Protein AF-A0AAW8K8L6-F1 (afdb_monomer)

Sequence (70 aa):
MAGSMVGEGTSYPDMVLGEKLTEEKYGAGCRKDSDLTSFINQVLYEADQDGTMQKIAEKYGVQESLVEQP

Secondary structure (DSSP, 8-state):
-GGGGSSTTSS-TT-----------------TT-THHHHHHHHHHHHHHTTHHHHHHHHTT-GGG-----

Foldseek 3Di:
DVQLQEDDPHPHNPDDDDDDPDQDDDDDDDPPPDPVVVVVLVVVQVCVVVCVVVVVCVVSRNNVNDDHGD

pLDDT: mean 89.54, std 6.65, range [68.06, 97.5]

Structure (mmCIF, N/CA/C/O backbone):
data_AF-A0AAW8K8L6-F1
#
_entry.id   AF-A0AAW8K8L6-F1
#
loop_
_atom_site.group_PDB
_atom_site.id
_atom_site.type_symbol
_atom_site.label_atom_id
_atom_site.label_alt_id
_atom_site.label_comp_id
_atom_site.label_asym_id
_atom_site.label_entity_id
_atom_site.label_seq_id
_atom_site.pdbx_PDB_ins_code
_atom_site.Cartn_x
_atom_site.Cartn_y
_atom_site.Cartn_z
_atom_site.occupancy
_atom_site.B_iso_or_equiv
_atom_site.auth_seq_id
_atom_site.auth_comp_id
_atom_site.auth_asym_id
_atom_site.auth_atom_id
_atom_site.pdbx_PDB_model_num
ATOM 1 N N . ME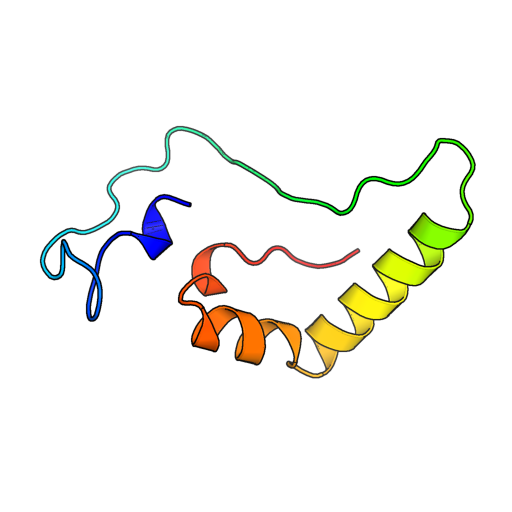T A 1 1 ? -5.455 9.212 3.754 1.00 68.06 1 MET A N 1
ATOM 2 C CA . MET A 1 1 ? -5.083 10.049 4.922 1.00 68.06 1 MET A CA 1
ATOM 3 C C . MET A 1 1 ? -6.285 10.524 5.726 1.00 68.06 1 MET A C 1
ATOM 5 O O . MET A 1 1 ? -6.320 10.277 6.917 1.00 68.06 1 MET A O 1
ATOM 9 N N . ALA A 1 2 ? -7.278 11.192 5.131 1.00 72.81 2 ALA A N 1
ATOM 10 C CA . ALA A 1 2 ? -8.375 11.768 5.920 1.00 72.81 2 ALA A CA 1
ATOM 11 C C . ALA A 1 2 ? -9.200 10.729 6.716 1.00 72.81 2 ALA A C 1
ATOM 13 O O . ALA A 1 2 ? -9.574 10.996 7.852 1.00 72.81 2 ALA A O 1
ATOM 14 N N . GLY A 1 3 ? -9.413 9.527 6.166 1.00 75.50 3 GLY A N 1
ATOM 15 C CA . GLY A 1 3 ? -10.162 8.462 6.848 1.00 75.50 3 GLY A CA 1
ATOM 16 C C . GLY A 1 3 ? -9.493 7.916 8.116 1.00 75.50 3 GLY A C 1
ATOM 17 O O . GLY A 1 3 ? -10.196 7.541 9.040 1.00 75.50 3 GLY A O 1
ATOM 18 N N . SER A 1 4 ? -8.159 7.933 8.209 1.00 77.88 4 SER A N 1
ATOM 19 C CA . SER A 1 4 ? -7.435 7.415 9.384 1.00 77.88 4 SER A CA 1
ATOM 20 C C . SER A 1 4 ? -7.380 8.403 10.556 1.00 77.88 4 SER A C 1
ATOM 22 O O . SER A 1 4 ? -6.821 8.092 11.601 1.00 77.88 4 SER A O 1
ATOM 24 N N . MET A 1 5 ? -7.895 9.623 10.371 1.00 83.25 5 MET A N 1
ATOM 25 C CA . MET A 1 5 ? -7.854 10.703 11.366 1.00 83.25 5 MET A CA 1
ATOM 26 C C . MET A 1 5 ? -9.190 10.896 12.095 1.00 83.25 5 MET A C 1
ATOM 28 O O . MET A 1 5 ? -9.285 11.773 12.951 1.00 83.25 5 MET A O 1
ATOM 32 N N . VAL A 1 6 ? -10.213 10.117 11.739 1.00 85.44 6 VAL A N 1
ATOM 33 C CA . VAL A 1 6 ? -11.585 10.215 12.249 1.00 85.44 6 VAL A CA 1
ATOM 34 C C . VAL A 1 6 ? -12.104 8.828 12.639 1.00 85.44 6 VAL A C 1
ATOM 36 O O . VAL A 1 6 ? -11.552 7.820 12.204 1.00 85.44 6 VAL A O 1
ATOM 39 N N . GLY A 1 7 ? -13.159 8.765 13.450 1.00 83.50 7 GLY A N 1
ATOM 40 C CA . GLY A 1 7 ? -13.735 7.503 13.923 1.00 83.50 7 GLY A CA 1
ATOM 41 C C . GLY A 1 7 ? -13.126 6.994 15.234 1.00 83.50 7 GLY A C 1
ATOM 42 O O . GLY A 1 7 ? -12.283 7.652 15.857 1.00 83.50 7 GLY A O 1
ATOM 43 N N . GLU A 1 8 ? -13.607 5.835 15.686 1.00 82.44 8 GLU A N 1
ATOM 44 C CA . GLU A 1 8 ? -13.281 5.265 16.997 1.00 82.44 8 GLU A CA 1
ATOM 45 C C . GLU A 1 8 ? -11.762 5.122 17.203 1.00 82.44 8 GLU A C 1
ATOM 47 O O . GLU A 1 8 ? -11.035 4.644 16.336 1.00 82.44 8 GLU A O 1
ATOM 52 N N . GLY A 1 9 ? -11.267 5.569 18.361 1.00 82.81 9 GLY A N 1
ATOM 53 C CA . GLY A 1 9 ? -9.836 5.533 18.688 1.00 82.81 9 GLY A CA 1
ATOM 54 C C . GLY A 1 9 ? -9.011 6.720 18.173 1.00 82.81 9 GLY A C 1
ATOM 55 O O . GLY A 1 9 ? -7.817 6.788 18.463 1.00 82.81 9 GLY A O 1
ATOM 56 N N . THR A 1 10 ? -9.620 7.681 17.472 1.00 86.56 10 THR A N 1
ATOM 57 C CA . THR A 1 10 ? -8.971 8.942 17.068 1.00 86.56 10 THR A CA 1
ATOM 58 C C . THR A 1 10 ? -9.349 10.107 17.991 1.00 86.56 10 THR A C 1
ATOM 60 O O . THR A 1 10 ? -10.225 9.991 18.849 1.00 86.56 10 THR A O 1
ATOM 63 N N . SER A 1 11 ? -8.725 11.274 17.796 1.00 89.81 11 SER A N 1
ATOM 64 C CA . SER A 1 11 ? -9.130 12.520 18.470 1.00 89.81 11 SER A CA 1
ATOM 65 C C . SER A 1 11 ? -10.516 13.030 18.040 1.00 89.81 11 SER A C 1
ATOM 67 O O . SER A 1 11 ? -11.037 13.951 18.667 1.00 89.81 11 SER A O 1
ATOM 69 N N . TYR A 1 12 ? -11.102 12.464 16.978 1.00 88.00 12 TYR A N 1
ATOM 70 C CA . TYR A 1 12 ? -12.367 12.888 16.375 1.00 88.00 12 TYR A CA 1
ATOM 71 C C . TYR A 1 12 ? -13.322 11.690 16.182 1.00 88.00 12 TYR A C 1
ATOM 73 O O . TYR A 1 12 ? -13.619 11.315 15.043 1.00 88.00 12 TYR A O 1
ATOM 81 N N . PRO A 1 13 ? -13.812 11.076 17.276 1.00 88.38 13 PRO A N 1
ATOM 82 C CA . PRO A 1 13 ? -14.549 9.810 17.224 1.00 88.38 13 PRO A CA 1
ATOM 83 C C . PRO A 1 13 ? -15.901 9.896 16.510 1.00 88.38 13 PRO A C 1
ATOM 85 O O . PRO A 1 13 ? -16.286 8.950 15.831 1.00 88.38 13 PRO A O 1
ATOM 88 N N . ASP A 1 14 ? -16.585 11.036 16.608 1.00 91.62 14 ASP A N 1
ATOM 89 C CA . ASP A 1 14 ? -17.917 11.243 16.017 1.00 91.62 14 ASP A CA 1
ATOM 90 C C . ASP A 1 14 ? -17.866 11.819 14.593 1.00 91.62 14 ASP A C 1
ATOM 92 O O . ASP A 1 14 ? -18.896 12.085 13.972 1.00 91.62 14 ASP A O 1
ATOM 96 N N . MET A 1 15 ? -16.664 12.080 14.080 1.00 89.38 15 MET A N 1
ATOM 97 C CA . MET A 1 15 ? -16.480 12.702 12.778 1.00 89.38 15 MET A CA 1
ATOM 98 C C . MET A 1 15 ? -16.459 11.618 11.696 1.00 89.38 15 MET A C 1
ATOM 100 O O . MET A 1 15 ? -15.846 10.566 11.863 1.00 89.38 15 MET A O 1
ATOM 104 N N . VAL A 1 16 ? -17.128 11.876 10.575 1.00 83.88 16 VAL A N 1
ATOM 105 C CA . VAL A 1 16 ? -17.165 10.971 9.420 1.00 83.88 16 VAL A CA 1
ATOM 106 C C . VAL A 1 16 ? -16.583 11.661 8.198 1.00 83.88 16 VAL A C 1
ATOM 108 O O . VAL A 1 16 ? -16.683 12.883 8.051 1.00 83.88 16 VAL A O 1
ATOM 111 N N . LEU A 1 17 ? -15.968 10.880 7.311 1.00 81.25 17 LEU A N 1
ATOM 112 C CA . LEU A 1 17 ? -15.488 11.402 6.040 1.00 81.25 17 LEU A CA 1
ATOM 113 C C . LEU A 1 17 ? -16.690 11.813 5.174 1.00 81.25 17 LEU A C 1
ATOM 115 O O . LEU A 1 17 ? -17.581 11.004 4.927 1.00 81.25 17 LEU A O 1
ATOM 119 N N . GLY A 1 18 ? -16.706 13.070 4.726 1.00 83.38 18 GLY A N 1
ATOM 120 C CA . GLY A 1 18 ? -17.657 13.553 3.724 1.00 83.38 18 GLY A CA 1
ATOM 121 C C . GLY A 1 18 ? -17.292 13.085 2.309 1.00 83.38 18 GLY A C 1
ATOM 122 O O . GLY A 1 18 ? -16.658 12.048 2.117 1.00 83.38 18 GLY A O 1
ATOM 123 N N . GLU A 1 19 ? -17.656 13.868 1.295 1.00 83.56 19 GLU A N 1
ATOM 124 C CA . GLU A 1 19 ? -17.297 13.555 -0.093 1.00 83.56 19 GLU A CA 1
ATOM 125 C C . GLU A 1 19 ? -15.776 13.608 -0.337 1.00 83.56 19 GLU A C 1
ATOM 127 O O . GLU A 1 19 ? -15.084 14.538 0.088 1.00 83.56 19 G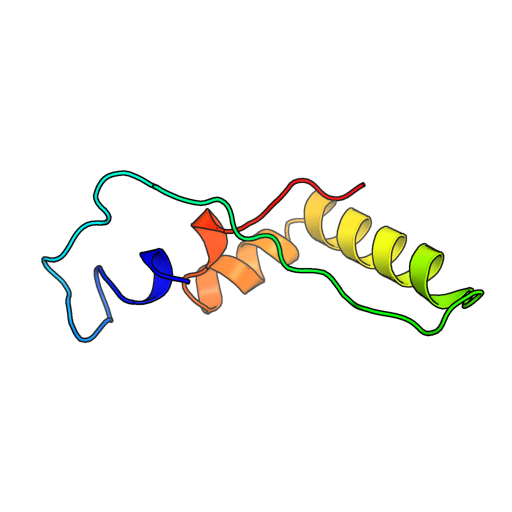LU A O 1
ATOM 132 N N . LYS A 1 20 ? -15.246 12.617 -1.073 1.00 78.31 20 LYS A N 1
ATOM 133 C CA . LYS A 1 20 ? -13.865 12.635 -1.580 1.00 78.31 20 LYS A CA 1
ATOM 134 C C . LYS A 1 20 ? -13.772 13.586 -2.773 1.00 78.31 20 LYS A C 1
ATOM 136 O O . LYS A 1 20 ? -14.303 13.297 -3.840 1.00 78.31 20 LYS A O 1
ATOM 141 N N . LEU A 1 21 ? -13.049 14.688 -2.600 1.00 85.31 21 LEU A N 1
ATOM 142 C CA . LEU A 1 21 ? -12.798 15.669 -3.664 1.00 85.31 21 LEU A CA 1
ATOM 143 C C . LEU A 1 21 ? -11.586 15.312 -4.539 1.00 85.31 21 LEU A C 1
ATOM 145 O O . LEU A 1 21 ? -11.501 15.745 -5.685 1.00 85.31 21 LEU A O 1
ATOM 149 N N . THR A 1 22 ? -10.644 14.534 -4.000 1.00 80.44 22 THR A N 1
ATOM 150 C CA . THR A 1 22 ? -9.406 14.128 -4.673 1.00 80.44 22 THR A CA 1
ATOM 151 C C . THR A 1 22 ? -9.065 12.675 -4.354 1.00 80.44 22 THR A C 1
ATOM 153 O O . THR A 1 22 ? -9.416 12.153 -3.293 1.00 80.44 22 THR A O 1
ATOM 156 N N . GLU A 1 23 ? -8.363 12.020 -5.279 1.00 80.19 23 GLU A N 1
ATOM 157 C CA . GLU A 1 23 ? -7.791 10.691 -5.071 1.00 80.19 23 GLU A CA 1
ATOM 158 C C . GLU A 1 23 ? -6.281 10.827 -4.854 1.00 80.19 23 GLU A C 1
ATOM 160 O O . GLU A 1 23 ? -5.573 11.420 -5.667 1.00 80.19 23 GLU A O 1
ATOM 165 N N . GLU A 1 24 ? -5.789 10.285 -3.744 1.00 82.50 24 GLU A N 1
ATOM 166 C CA . GLU A 1 24 ? -4.367 10.243 -3.415 1.00 82.50 24 GLU A CA 1
ATOM 167 C C . GLU A 1 24 ? -3.919 8.782 -3.400 1.00 82.50 24 GLU A C 1
ATOM 169 O O . GLU A 1 24 ? -4.464 7.975 -2.645 1.00 82.50 24 GLU A O 1
ATOM 174 N N . LYS A 1 25 ? -2.928 8.441 -4.231 1.00 87.81 25 LYS A N 1
ATOM 175 C CA . LYS A 1 25 ? -2.330 7.101 -4.288 1.00 87.81 25 LYS A CA 1
ATOM 176 C C . LYS A 1 25 ? -0.881 7.168 -3.838 1.00 87.81 25 LYS A C 1
ATOM 178 O O . LYS A 1 25 ? -0.140 8.061 -4.246 1.00 87.81 25 LYS A O 1
ATOM 183 N N . TYR A 1 26 ? -0.486 6.202 -3.021 1.00 90.12 26 TYR A N 1
ATOM 184 C CA . TYR A 1 26 ? 0.874 6.067 -2.517 1.00 90.12 26 TYR A CA 1
ATOM 185 C C . TYR A 1 26 ? 1.547 4.864 -3.169 1.00 90.12 26 TYR A C 1
ATOM 187 O O . TYR A 1 26 ? 0.906 3.850 -3.425 1.00 90.12 26 TYR A O 1
ATOM 195 N N . GLY A 1 27 ? 2.848 4.980 -3.423 1.00 92.06 27 GLY A N 1
ATOM 196 C CA . GLY A 1 27 ? 3.657 3.903 -3.981 1.00 92.06 27 GLY A CA 1
ATOM 197 C C . GLY A 1 27 ? 5.110 4.011 -3.535 1.00 92.06 27 GLY A C 1
ATOM 198 O O . GLY A 1 27 ? 5.573 5.079 -3.123 1.00 92.06 27 GLY A O 1
ATOM 199 N N . ALA A 1 28 ? 5.835 2.898 -3.617 1.00 93.25 28 ALA A N 1
ATOM 200 C CA . ALA A 1 28 ? 7.261 2.855 -3.324 1.00 93.25 28 ALA A CA 1
ATOM 201 C C . ALA A 1 28 ? 8.066 3.360 -4.532 1.00 93.25 28 ALA A C 1
ATOM 203 O O . ALA A 1 28 ? 8.079 2.742 -5.595 1.00 93.25 28 ALA A O 1
ATOM 204 N N . GLY A 1 29 ? 8.744 4.499 -4.378 1.00 94.19 29 GLY A N 1
ATOM 205 C CA . GLY A 1 29 ? 9.597 5.061 -5.425 1.00 94.19 29 GLY A CA 1
ATOM 206 C C . GLY A 1 29 ? 10.976 4.400 -5.467 1.00 94.19 29 GLY A C 1
ATOM 207 O O . GLY A 1 29 ? 11.692 4.391 -4.467 1.00 94.19 29 GLY A O 1
ATOM 208 N N . CYS A 1 30 ? 11.383 3.907 -6.637 1.00 95.31 30 CYS A N 1
ATOM 209 C CA . CYS A 1 30 ? 12.737 3.406 -6.891 1.00 95.31 30 CYS A CA 1
ATOM 210 C C . CYS A 1 30 ? 13.534 4.381 -7.770 1.00 95.31 30 CYS A C 1
ATOM 212 O O . CYS A 1 30 ? 12.973 5.272 -8.415 1.00 95.31 30 CYS A O 1
ATOM 214 N N . ARG A 1 31 ? 14.865 4.214 -7.826 1.00 96.94 31 ARG A N 1
ATOM 215 C CA . ARG A 1 31 ? 15.669 4.901 -8.852 1.00 96.94 31 ARG A CA 1
ATOM 216 C C . ARG A 1 31 ? 15.207 4.439 -10.235 1.00 96.94 31 ARG A C 1
ATOM 218 O O . ARG A 1 31 ? 14.765 3.302 -10.389 1.00 96.94 31 ARG A O 1
ATOM 225 N N . LYS A 1 32 ? 15.347 5.311 -11.236 1.00 93.88 32 LYS A N 1
ATOM 226 C CA . LYS A 1 32 ? 15.121 4.925 -12.634 1.00 93.88 32 LYS A CA 1
ATOM 227 C C . LYS A 1 32 ? 15.985 3.711 -12.985 1.00 93.88 32 LYS A C 1
ATOM 229 O O . LYS A 1 32 ? 17.111 3.612 -12.499 1.00 93.88 32 LYS A O 1
ATOM 234 N N . ASP A 1 33 ? 15.418 2.815 -13.787 1.00 92.12 33 ASP A N 1
ATOM 235 C CA . ASP A 1 33 ? 16.046 1.577 -14.267 1.00 92.12 33 ASP A CA 1
ATOM 236 C C . ASP A 1 33 ? 16.440 0.577 -13.158 1.00 92.12 33 ASP A C 1
ATOM 238 O O . ASP A 1 33 ? 17.287 -0.289 -13.362 1.00 92.12 33 ASP A O 1
ATOM 242 N N . SER A 1 34 ? 15.822 0.679 -11.974 1.00 95.19 34 SER A N 1
ATOM 243 C CA . SER A 1 34 ? 16.015 -0.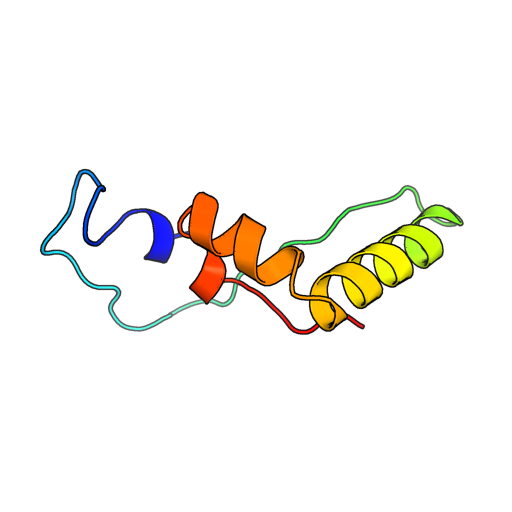281 -10.883 1.00 95.19 34 SER A CA 1
ATOM 244 C C . SER A 1 34 ? 15.188 -1.551 -11.097 1.00 95.19 34 SER A C 1
ATOM 246 O O . SER A 1 34 ? 13.988 -1.500 -11.356 1.00 95.19 34 SER A O 1
ATOM 248 N N . ASP A 1 35 ? 15.822 -2.698 -10.885 1.00 91.69 35 ASP A N 1
ATOM 249 C CA . ASP A 1 35 ? 15.189 -4.017 -10.811 1.00 91.69 35 ASP A CA 1
ATOM 250 C C . ASP A 1 35 ? 14.267 -4.190 -9.587 1.00 91.69 35 ASP A C 1
ATOM 252 O O . ASP A 1 35 ? 13.312 -4.969 -9.631 1.00 91.69 35 ASP A O 1
ATOM 256 N N . LEU A 1 36 ? 14.495 -3.412 -8.523 1.00 95.12 36 LEU A N 1
ATOM 257 C CA . LEU A 1 36 ? 13.706 -3.439 -7.289 1.00 95.12 36 LEU A CA 1
ATOM 258 C C . LEU A 1 36 ? 12.218 -3.173 -7.503 1.00 95.12 36 LEU A C 1
ATOM 260 O O . LEU A 1 36 ? 11.414 -3.681 -6.730 1.00 95.12 36 LEU A O 1
ATOM 264 N N . THR A 1 37 ? 11.831 -2.410 -8.528 1.00 94.12 37 THR A N 1
ATOM 265 C CA . THR A 1 37 ? 10.411 -2.137 -8.792 1.00 94.12 37 THR A CA 1
ATOM 266 C C . THR A 1 37 ? 9.631 -3.427 -9.031 1.00 94.12 37 THR A C 1
ATOM 268 O O . THR A 1 37 ? 8.554 -3.598 -8.469 1.00 94.12 37 THR A O 1
ATOM 271 N N . SER A 1 38 ? 10.198 -4.368 -9.792 1.00 93.12 38 SER A N 1
ATOM 272 C CA . SER A 1 38 ? 9.538 -5.651 -10.069 1.00 93.12 38 SER A CA 1
ATOM 273 C C . SER A 1 38 ? 9.425 -6.502 -8.806 1.00 93.12 38 SER A C 1
ATOM 275 O O . SER A 1 38 ? 8.367 -7.056 -8.525 1.00 93.12 38 SER A O 1
ATOM 277 N N . PHE A 1 39 ? 10.500 -6.557 -8.016 1.00 95.00 39 PHE A N 1
ATOM 278 C CA . PHE A 1 39 ? 10.518 -7.295 -6.755 1.00 95.00 39 PHE A CA 1
ATOM 279 C C . PHE A 1 39 ? 9.511 -6.734 -5.741 1.00 95.00 39 PHE A C 1
ATOM 281 O O . PHE A 1 39 ? 8.774 -7.492 -5.121 1.00 95.00 39 PHE A O 1
ATOM 288 N N . ILE A 1 40 ? 9.445 -5.408 -5.590 1.00 95.44 40 ILE A N 1
ATOM 289 C CA . ILE A 1 40 ? 8.511 -4.7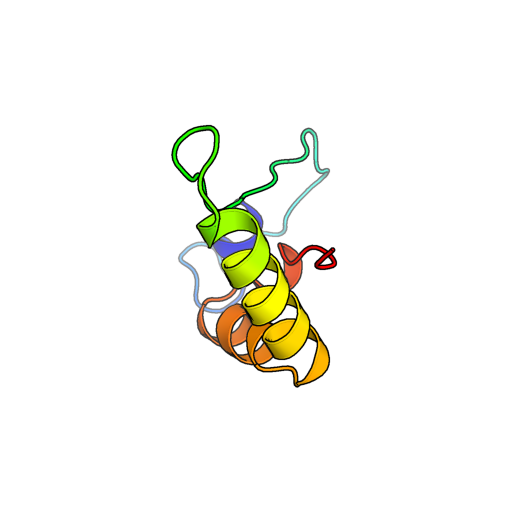57 -4.664 1.00 95.44 40 ILE A CA 1
ATOM 290 C C . ILE A 1 40 ? 7.065 -5.031 -5.075 1.00 95.44 40 ILE A C 1
ATOM 292 O O . ILE A 1 40 ? 6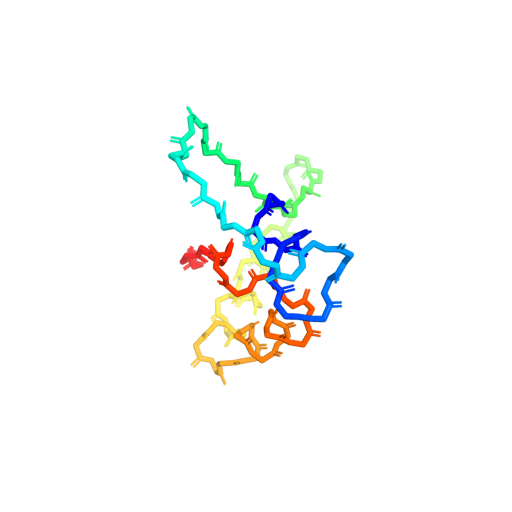.268 -5.391 -4.214 1.00 95.44 40 ILE A O 1
ATOM 296 N N . ASN A 1 41 ? 6.735 -4.913 -6.364 1.00 94.69 41 ASN A N 1
ATOM 297 C CA . ASN A 1 41 ? 5.386 -5.216 -6.843 1.00 94.69 41 ASN A CA 1
ATOM 298 C C . ASN A 1 41 ? 5.006 -6.670 -6.545 1.00 94.69 41 ASN A C 1
ATOM 300 O O . ASN A 1 41 ? 3.930 -6.911 -6.013 1.00 94.69 41 ASN A O 1
ATOM 304 N N . GLN A 1 42 ? 5.915 -7.621 -6.787 1.00 95.75 42 GLN A N 1
ATOM 305 C CA . GLN A 1 42 ? 5.670 -9.027 -6.469 1.00 95.75 42 GLN A CA 1
ATOM 306 C C . GLN A 1 42 ? 5.400 -9.245 -4.972 1.00 95.75 42 GLN A C 1
ATOM 308 O O . GLN A 1 42 ? 4.433 -9.911 -4.616 1.00 95.75 42 GLN A O 1
ATOM 313 N N . VAL A 1 43 ? 6.220 -8.668 -4.089 1.00 96.19 43 VAL A N 1
ATOM 314 C CA . VAL A 1 43 ? 6.029 -8.804 -2.634 1.00 96.19 43 VAL A CA 1
ATOM 315 C C . VAL A 1 43 ? 4.703 -8.187 -2.185 1.00 96.19 43 VAL A C 1
ATOM 317 O O . VAL A 1 43 ? 4.015 -8.760 -1.343 1.00 96.19 43 VAL A O 1
ATOM 320 N N . LEU A 1 44 ? 4.333 -7.023 -2.730 1.00 95.69 44 LEU A N 1
ATOM 321 C CA . LEU A 1 44 ? 3.063 -6.377 -2.404 1.00 95.69 44 LEU A CA 1
ATOM 322 C C . LEU A 1 44 ? 1.872 -7.199 -2.905 1.00 95.69 44 LEU A C 1
ATOM 324 O O . LEU A 1 44 ? 0.907 -7.350 -2.163 1.00 95.69 44 LEU A O 1
ATOM 328 N N . TYR A 1 45 ? 1.963 -7.770 -4.106 1.00 96.19 45 TYR A N 1
ATOM 329 C CA . TYR A 1 45 ? 0.950 -8.669 -4.652 1.00 96.19 45 TYR A CA 1
ATOM 330 C C . TYR A 1 45 ? 0.770 -9.917 -3.779 1.00 96.19 45 TYR A C 1
ATOM 332 O O . TYR A 1 45 ? -0.347 -10.240 -3.382 1.00 96.19 45 TYR A O 1
ATOM 340 N N . GLU A 1 46 ? 1.860 -10.595 -3.407 1.00 97.50 46 GLU A N 1
ATOM 341 C CA . GLU A 1 46 ? 1.806 -11.772 -2.529 1.00 97.50 46 GLU A CA 1
ATOM 342 C C . GLU A 1 46 ? 1.187 -11.436 -1.160 1.00 97.50 46 GLU A C 1
ATOM 344 O O . GLU A 1 46 ? 0.328 -12.175 -0.677 1.00 97.50 46 GLU A O 1
ATOM 349 N N . ALA A 1 47 ? 1.558 -10.292 -0.573 1.00 96.44 47 ALA A N 1
ATOM 350 C CA . ALA A 1 47 ? 1.021 -9.824 0.705 1.00 96.44 47 ALA A CA 1
ATOM 351 C C . ALA A 1 47 ? -0.459 -9.404 0.636 1.00 96.44 47 ALA A C 1
ATOM 353 O O . ALA A 1 47 ? -1.164 -9.428 1.648 1.00 96.44 47 ALA A O 1
ATOM 354 N N . ASP A 1 48 ? -0.931 -8.966 -0.530 1.00 95.19 48 ASP A N 1
ATOM 355 C CA . ASP A 1 48 ? -2.347 -8.691 -0.768 1.00 95.19 48 ASP A CA 1
ATOM 356 C C . ASP A 1 48 ? -3.138 -10.007 -0.853 1.00 95.19 48 ASP A C 1
ATOM 358 O O . ASP A 1 48 ? -4.112 -10.200 -0.124 1.00 95.19 48 ASP A O 1
ATOM 362 N N . GLN A 1 49 ? -2.646 -10.973 -1.640 1.00 96.62 49 GLN A N 1
ATOM 363 C CA . GLN A 1 49 ? -3.288 -12.281 -1.822 1.00 96.62 49 GLN A CA 1
ATOM 364 C C . GLN A 1 49 ? -3.347 -13.122 -0.538 1.00 96.62 49 GLN A C 1
ATOM 366 O O . GLN A 1 49 ? -4.319 -13.846 -0.317 1.00 96.62 49 GLN A O 1
ATOM 371 N N . ASP A 1 50 ? -2.327 -13.047 0.321 1.00 97.38 50 ASP A N 1
ATOM 372 C CA . ASP A 1 50 ? -2.292 -13.787 1.589 1.00 97.38 50 ASP A CA 1
ATOM 373 C C . ASP A 1 50 ? -2.981 -13.052 2.764 1.00 97.38 50 ASP A C 1
ATOM 375 O O . ASP A 1 50 ? -3.081 -13.578 3.884 1.00 97.38 50 ASP A O 1
ATOM 379 N N . GLY A 1 51 ? -3.490 -11.839 2.514 1.00 96.62 51 GLY A N 1
ATOM 380 C CA . GLY A 1 51 ? -4.192 -10.997 3.480 1.00 96.62 51 GLY A CA 1
ATOM 381 C C . GLY A 1 51 ? -3.291 -10.320 4.519 1.00 96.62 51 GLY A C 1
ATOM 382 O O . GLY A 1 51 ? -3.796 -9.706 5.465 1.00 96.62 51 GLY A O 1
ATOM 383 N N . THR A 1 52 ? -1.967 -10.408 4.392 1.00 97.50 52 THR A N 1
ATOM 384 C CA . THR A 1 52 ? -1.018 -9.685 5.248 1.00 97.50 52 THR A CA 1
ATOM 385 C C . THR A 1 52 ? -1.201 -8.178 5.113 1.00 97.50 52 THR A C 1
ATOM 387 O O . THR A 1 52 ? -1.189 -7.470 6.125 1.00 97.50 52 THR A O 1
ATOM 390 N N . MET A 1 53 ? -1.437 -7.683 3.895 1.00 96.06 53 MET A N 1
ATOM 391 C CA . MET A 1 53 ? -1.668 -6.264 3.632 1.00 96.06 53 MET A CA 1
ATOM 392 C C . MET A 1 53 ? -2.888 -5.743 4.398 1.00 96.06 53 MET A C 1
ATOM 394 O O . MET A 1 53 ? -2.771 -4.759 5.130 1.00 96.06 53 MET A O 1
ATOM 398 N N . GLN A 1 54 ? -4.017 -6.454 4.321 1.00 95.81 54 GLN A N 1
ATOM 3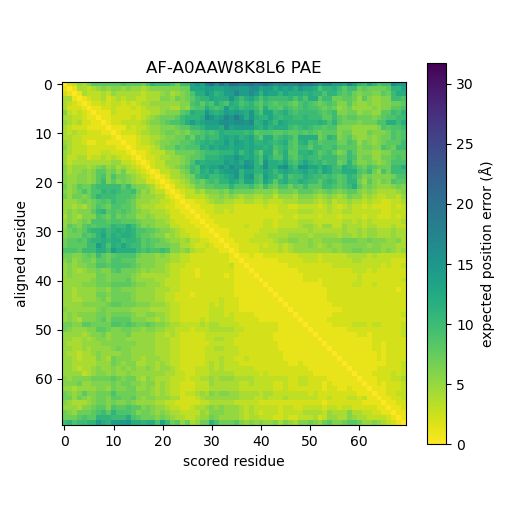99 C CA . GLN A 1 54 ? -5.242 -6.120 5.051 1.00 95.81 54 GLN A CA 1
ATOM 400 C C . GLN A 1 54 ? -5.004 -6.062 6.568 1.00 95.81 54 GLN A C 1
ATOM 402 O O . GLN A 1 54 ? -5.332 -5.065 7.209 1.00 95.81 54 GLN A O 1
ATOM 407 N N . LYS A 1 55 ? -4.359 -7.085 7.146 1.00 97.44 55 LYS A N 1
ATOM 408 C CA . LYS A 1 55 ? -4.074 -7.143 8.594 1.00 97.44 55 LYS A CA 1
ATOM 409 C C . LYS A 1 55 ? -3.210 -5.976 9.066 1.00 97.44 55 LYS A C 1
ATOM 411 O O . LYS A 1 55 ? -3.426 -5.430 10.148 1.00 97.44 55 LYS A O 1
ATOM 416 N N . ILE A 1 56 ? -2.202 -5.606 8.276 1.00 95.88 56 ILE A N 1
ATOM 417 C CA . ILE A 1 56 ? -1.349 -4.454 8.583 1.00 95.88 56 ILE A CA 1
ATOM 418 C C . ILE A 1 56 ? -2.164 -3.164 8.478 1.00 95.88 56 ILE A C 1
ATOM 420 O O . ILE A 1 56 ? -2.055 -2.310 9.356 1.00 95.88 56 ILE A O 1
ATOM 424 N N . ALA A 1 57 ? -2.994 -3.020 7.448 1.00 93.62 57 ALA A N 1
ATOM 425 C CA . ALA A 1 57 ? -3.789 -1.820 7.248 1.00 93.62 57 ALA A CA 1
ATOM 426 C C . ALA A 1 57 ? -4.805 -1.600 8.378 1.00 93.62 57 ALA A C 1
ATOM 428 O O . ALA A 1 57 ? -4.889 -0.490 8.898 1.00 93.62 57 ALA A O 1
ATOM 429 N N . GLU A 1 58 ? -5.490 -2.653 8.828 1.00 92.88 58 GLU A N 1
ATOM 430 C CA . GLU A 1 58 ? -6.400 -2.614 9.982 1.00 92.88 58 GLU A CA 1
ATOM 431 C C . GLU A 1 58 ? -5.677 -2.220 11.270 1.00 92.88 58 GLU A C 1
ATOM 433 O O . GLU A 1 58 ? -6.149 -1.359 12.012 1.00 92.88 58 GLU A O 1
ATOM 438 N N . LYS A 1 59 ? -4.486 -2.786 11.512 1.00 92.38 59 LYS A N 1
ATOM 439 C CA . LYS A 1 59 ? -3.661 -2.446 12.681 1.00 92.38 59 LYS A CA 1
ATOM 440 C C . LYS A 1 59 ? -3.361 -0.946 12.769 1.00 92.38 59 LYS A C 1
ATOM 442 O O . LYS A 1 59 ? -3.219 -0.424 13.873 1.00 92.38 59 LYS A O 1
ATOM 447 N N . TYR A 1 60 ? -3.227 -0.275 11.628 1.00 90.00 60 TYR A N 1
ATOM 448 C CA . TYR A 1 60 ? -2.916 1.152 11.555 1.00 90.00 60 TYR A CA 1
ATOM 449 C C . TYR A 1 60 ? -4.114 2.031 11.155 1.00 90.00 60 TYR A C 1
ATOM 451 O O . TYR A 1 60 ? -3.935 3.235 10.989 1.00 90.00 60 TYR A O 1
ATOM 459 N N . GLY A 1 61 ? -5.321 1.469 11.019 1.00 87.56 61 GLY A N 1
ATOM 460 C CA . GLY A 1 61 ? -6.536 2.218 10.677 1.00 87.56 61 GLY A CA 1
ATOM 461 C C . GLY A 1 61 ? -6.543 2.811 9.261 1.00 87.56 61 GLY A C 1
ATOM 462 O O . GLY A 1 61 ? -7.131 3.868 9.035 1.00 87.56 61 GLY A O 1
ATOM 463 N N . VAL A 1 62 ? -5.847 2.180 8.308 1.00 88.81 62 VAL A N 1
ATOM 464 C CA . VAL A 1 62 ? -5.696 2.657 6.917 1.00 88.81 62 VAL A CA 1
ATOM 465 C C . VAL A 1 62 ? -6.288 1.707 5.870 1.00 88.81 62 VAL A C 1
ATOM 467 O O . VAL A 1 62 ? -6.067 1.904 4.677 1.00 88.81 62 VAL A O 1
ATOM 470 N N . GLN A 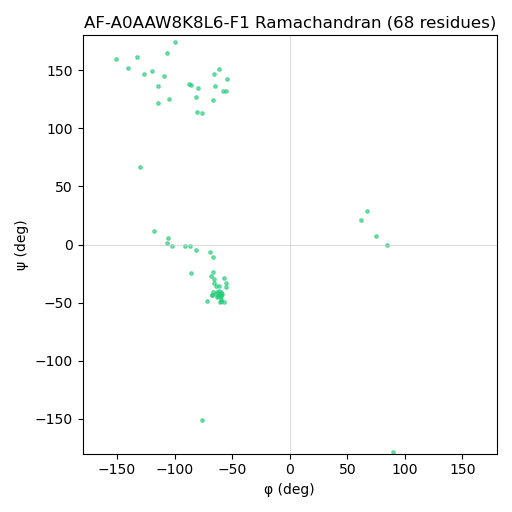1 63 ? -7.062 0.703 6.282 1.00 90.62 63 GLN A N 1
ATOM 471 C CA . GLN A 1 63 ? -7.665 -0.311 5.406 1.00 90.62 63 GLN A CA 1
ATOM 472 C C . GLN A 1 63 ? -8.521 0.279 4.271 1.00 90.62 63 GLN A C 1
ATOM 474 O O . GLN A 1 63 ? -8.423 -0.166 3.135 1.00 90.62 63 GLN A O 1
ATOM 479 N N . GLU A 1 64 ? -9.244 1.374 4.526 1.00 86.38 64 GLU A N 1
ATOM 480 C CA . GLU A 1 64 ? -10.052 2.101 3.523 1.00 86.38 64 GLU A CA 1
ATOM 481 C C . GLU A 1 64 ? -9.213 2.833 2.452 1.00 86.38 64 GLU A C 1
ATOM 483 O O . GLU A 1 64 ? -9.746 3.465 1.537 1.00 86.38 64 GLU A O 1
ATOM 488 N N . SER A 1 65 ? -7.885 2.841 2.607 1.00 87.69 65 SER A N 1
ATOM 489 C CA . SER A 1 65 ? -6.936 3.446 1.664 1.00 87.69 65 SER A CA 1
ATOM 490 C C . SER A 1 65 ? -6.154 2.408 0.854 1.00 87.69 65 SER A C 1
ATOM 492 O O . SER A 1 65 ? -5.289 2.8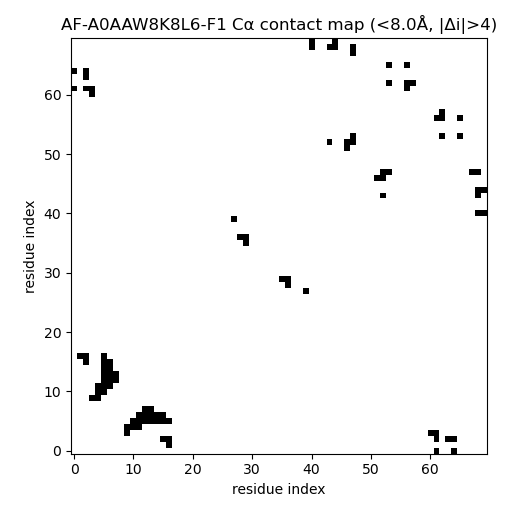07 0.073 1.00 87.69 65 SER A O 1
ATOM 494 N N . LEU A 1 66 ? -6.416 1.108 1.040 1.00 91.12 66 LEU A N 1
ATOM 495 C CA . LEU A 1 66 ? -5.783 0.068 0.233 1.00 91.12 66 LEU A CA 1
ATOM 496 C C . LEU A 1 66 ? -6.225 0.162 -1.230 1.00 91.12 66 LEU A C 1
ATOM 498 O O . LEU A 1 66 ? -7.350 0.547 -1.548 1.00 91.12 66 LEU A O 1
ATOM 502 N N . VAL A 1 67 ? -5.300 -0.183 -2.120 1.00 90.94 67 VAL A N 1
ATOM 503 C CA . VAL A 1 67 ? -5.504 -0.237 -3.568 1.00 90.94 67 VAL A CA 1
ATOM 504 C C . VAL A 1 67 ? -5.076 -1.610 -4.065 1.00 90.94 67 VAL A C 1
ATOM 506 O O . VAL A 1 67 ? -4.141 -2.192 -3.513 1.00 90.94 67 VAL A O 1
ATOM 509 N N . GLU A 1 68 ? -5.747 -2.109 -5.099 1.00 88.44 68 GLU A N 1
ATOM 510 C CA . GLU A 1 68 ? -5.406 -3.388 -5.728 1.00 88.44 68 GLU A CA 1
ATOM 511 C C . GLU A 1 68 ? -3.958 -3.361 -6.236 1.00 88.44 68 GLU A C 1
ATOM 513 O O . GLU A 1 68 ? -3.526 -2.377 -6.852 1.00 88.44 68 GLU A O 1
ATOM 518 N N . GLN A 1 69 ? -3.200 -4.414 -5.921 1.00 89.50 69 GLN A N 1
ATOM 519 C CA . GLN A 1 69 ? -1.792 -4.509 -6.294 1.00 89.50 69 GLN A CA 1
ATOM 520 C C . GLN A 1 69 ? -1.637 -5.087 -7.712 1.00 89.50 69 GLN A C 1
ATOM 522 O O . GLN A 1 69 ? -2.344 -6.036 -8.055 1.00 89.50 69 GLN A O 1
ATOM 527 N N . PRO A 1 70 ? -0.742 -4.510 -8.537 1.00 77.56 70 PRO A N 1
ATOM 528 C CA . PRO A 1 70 ? -0.503 -4.941 -9.915 1.00 77.56 7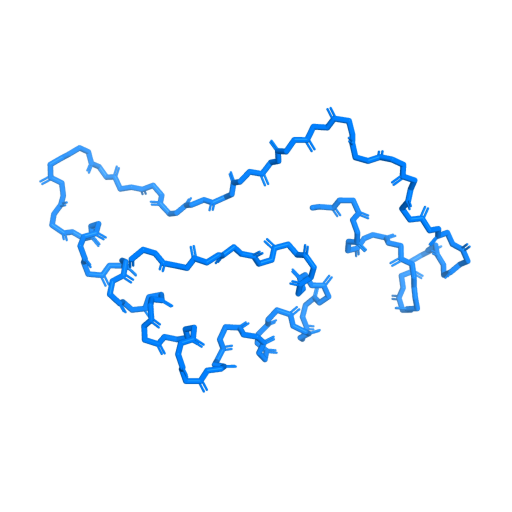0 PRO A CA 1
ATOM 529 C C . PRO A 1 70 ? 0.315 -6.233 -10.035 1.00 77.56 70 PRO A C 1
ATOM 531 O O . PRO A 1 70 ? 1.038 -6.584 -9.075 1.00 77.56 70 PRO A O 1
#

Radius of gyration: 14.93 Å; Cα contacts (8 Å, |Δi|>4): 50; chains: 1; bounding box: 34×30×33 Å

Mean predicted aligned error: 5.09 Å

Solvent-accessible surface area (backbone atoms only — not comparable to full-atom values): 4600 Å² total; per-residue (Å²): 114,76,67,56,57,35,22,86,96,40,98,32,49,90,46,75,82,74,87,82,89,73,89,86,87,86,79,89,85,69,64,88,94,48,70,61,56,62,56,51,39,50,54,49,30,54,31,50,78,72,41,51,47,55,56,53,23,55,77,68,50,42,50,95,71,67,72,92,67,111